Protein AF-A0A8C9UEZ1-F1 (afdb_monomer_lite)

Secondary structure (DSSP, 8-state):
----------SSGGG-HHHHHHHHHHHHHHHHHH-S-GGGGTT-B--GGGTGGG--PPPPTTS-PPBHHHHHHHHHHHHHHHHH------------------------SSHHHHHHHHHHHHHHHHHHHHHHHHHHHHHHHHHHHHHHHHHTTS--

Sequence (156 aa):
MKGSEIPKRCCSYKYSLFNAMNRFIGAVNNMDQTVMVPSLLRDVPLLLEELDAAGAVCPPRDAALPDMYSHYMLLKSIRNDIEWGVVQPPAGEEATRKKDKLGGGPAEEGEGEEDLEQQFHYHLSGLHSVLSKLTRKANVLTNRYKQEIGVSSWGQ

Radius of gyration: 24.95 Å; chains: 1; bounding box: 63×65×62 Å

Foldseek 3Di:
DDDPDDPPPPPCPCVDPVNVLVVLLVVLVVVVVVCPDLVVQPPAAPPCVVVCVPDDDDDDPPDRHPTPSNVNVLSVLLNCCVVPNDPDDPPDDDDDDDDDDDDDDDDDPPCPSVVVSVVSNVVRVVVVVVVVVVVVVVVVVVVVVCCVVVVVPPDD

Organism: Serinus canaria (NCBI:txid9135)

InterPro domains:
  IPR009786 Spot 14 family [PF07084] (11-151)
  IPR009786 Spot 14 family [PTHR14315] (13-153)
  IPR053719 Lipogenesis and Microtubule Stabilization Superfamily [G3DSA:6.10.140.1610] (9-152)

Structure (mmCIF, N/CA/C/O backbone):
data_AF-A0A8C9UEZ1-F1
#
_entry.id   AF-A0A8C9UEZ1-F1
#
loop_
_atom_site.group_PDB
_atom_site.id
_atom_site.type_symbol
_atom_site.label_atom_id
_a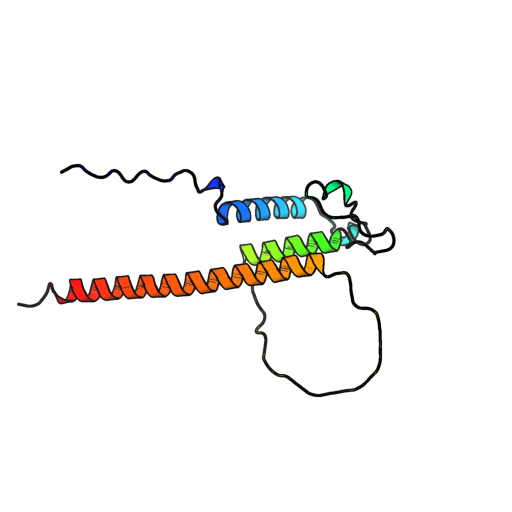tom_site.label_alt_id
_atom_site.label_comp_id
_atom_site.label_asym_id
_atom_site.label_entity_id
_atom_site.label_seq_id
_atom_site.pdbx_PDB_ins_code
_atom_site.Cartn_x
_atom_site.Cartn_y
_atom_site.Cartn_z
_atom_site.occupancy
_atom_site.B_iso_or_equiv
_atom_site.auth_seq_id
_atom_site.auth_comp_id
_atom_site.auth_asym_id
_atom_site.auth_atom_id
_atom_site.pdbx_PDB_model_num
ATOM 1 N N . MET A 1 1 ? -2.689 24.529 40.330 1.00 41.75 1 MET A N 1
ATOM 2 C CA . MET A 1 1 ? -3.048 23.493 39.338 1.00 41.75 1 MET A CA 1
ATOM 3 C C . MET A 1 1 ? -2.148 23.694 38.130 1.00 41.75 1 MET A C 1
ATOM 5 O O . MET A 1 1 ? -2.373 24.623 37.369 1.00 41.75 1 MET A O 1
ATOM 9 N N . LYS A 1 2 ? -1.043 22.945 38.035 1.00 39.56 2 LYS A N 1
ATOM 10 C CA . LYS A 1 2 ? -0.136 23.036 36.883 1.00 39.56 2 LYS A CA 1
ATOM 11 C C . LYS A 1 2 ? -0.708 22.152 35.779 1.00 39.56 2 LYS A C 1
ATOM 13 O O . LYS A 1 2 ? -0.839 20.949 35.982 1.00 39.56 2 LYS A O 1
ATOM 18 N N . GLY A 1 3 ? -1.103 22.771 34.669 1.00 49.47 3 GLY A N 1
ATOM 19 C CA . GLY A 1 3 ? -1.492 22.068 33.455 1.00 49.47 3 GLY A CA 1
ATOM 20 C C . GLY A 1 3 ? -0.284 21.321 32.907 1.00 49.47 3 GLY A C 1
ATOM 21 O O . GLY A 1 3 ? 0.748 21.920 32.621 1.00 49.47 3 GLY A O 1
ATOM 22 N N . SER A 1 4 ? -0.398 20.003 32.822 1.00 49.03 4 SER A N 1
ATOM 23 C CA . SER A 1 4 ? 0.546 19.154 32.114 1.00 49.03 4 SER A CA 1
ATOM 24 C C . SER A 1 4 ? 0.349 19.363 30.614 1.00 49.03 4 SER A C 1
ATOM 26 O O . SER A 1 4 ? -0.531 18.764 30.000 1.00 49.03 4 SER A O 1
ATOM 28 N N . GLU A 1 5 ? 1.164 20.236 30.022 1.00 54.38 5 GLU A N 1
ATOM 29 C CA . GLU A 1 5 ? 1.367 20.261 28.576 1.00 54.38 5 GLU A CA 1
ATOM 30 C C . GLU A 1 5 ? 1.915 18.902 28.141 1.00 54.38 5 GLU A C 1
ATOM 32 O O . GLU A 1 5 ? 3.029 18.507 28.484 1.00 54.38 5 GLU A O 1
ATOM 37 N N . ILE A 1 6 ? 1.092 18.159 27.407 1.00 63.56 6 ILE A N 1
ATOM 38 C CA . ILE A 1 6 ? 1.500 16.936 26.728 1.00 63.56 6 ILE A CA 1
ATOM 39 C C . ILE A 1 6 ? 2.352 17.381 25.533 1.00 63.56 6 ILE A C 1
ATOM 41 O O . ILE A 1 6 ? 1.812 18.013 24.618 1.00 63.56 6 ILE A O 1
ATOM 45 N N . PRO A 1 7 ? 3.663 17.082 25.491 1.00 53.16 7 PRO A N 1
ATOM 46 C CA . PRO A 1 7 ? 4.482 17.458 24.352 1.00 53.16 7 PRO A CA 1
ATOM 47 C C . PRO A 1 7 ? 3.976 16.718 23.111 1.00 53.16 7 PRO A C 1
ATOM 49 O O . PRO A 1 7 ? 3.961 15.484 23.052 1.00 53.16 7 PRO A O 1
ATOM 52 N N . LYS A 1 8 ? 3.542 17.486 22.106 1.00 57.69 8 LYS A N 1
ATOM 53 C CA . LYS A 1 8 ? 3.152 16.970 20.793 1.00 57.69 8 LYS A CA 1
ATOM 54 C C . LYS A 1 8 ? 4.358 16.266 20.169 1.00 57.69 8 LYS A C 1
ATOM 56 O O . LYS A 1 8 ? 5.298 16.916 19.716 1.00 57.69 8 LYS A O 1
ATOM 61 N N . ARG A 1 9 ? 4.340 14.929 20.141 1.00 49.22 9 ARG A N 1
ATOM 62 C CA . ARG A 1 9 ? 5.341 14.113 19.437 1.00 49.22 9 ARG A CA 1
ATOM 63 C C . ARG A 1 9 ? 5.211 14.333 17.925 1.00 49.22 9 ARG A C 1
ATOM 65 O O . ARG A 1 9 ? 4.533 13.579 17.242 1.00 49.22 9 ARG A O 1
ATOM 72 N N . CYS A 1 10 ? 5.866 15.367 17.403 1.00 49.53 10 CYS A N 1
ATOM 73 C CA . CYS A 1 10 ? 5.907 15.667 15.968 1.00 49.53 10 CYS A CA 1
ATOM 74 C C . CYS A 1 10 ? 6.954 14.818 15.205 1.00 49.53 10 CYS A C 1
ATOM 76 O O . CYS A 1 10 ? 7.033 14.858 13.981 1.00 49.53 10 CYS A O 1
ATOM 78 N N . CYS A 1 11 ? 7.768 14.019 15.905 1.00 52.28 11 CYS A N 1
ATOM 79 C CA . CYS A 1 11 ? 8.960 13.403 15.310 1.00 52.28 11 CYS A CA 1
ATOM 80 C C . CYS A 1 11 ? 8.760 12.012 14.678 1.00 52.28 11 CYS A C 1
ATOM 82 O O . CYS A 1 11 ? 9.715 11.474 14.126 1.00 52.28 11 CYS A O 1
ATOM 84 N N . SER A 1 12 ? 7.567 11.410 14.708 1.00 54.28 12 SER A N 1
ATOM 85 C CA . SER A 1 12 ? 7.373 10.035 14.206 1.00 54.28 12 SER A CA 1
ATOM 86 C C . SER A 1 12 ? 6.829 9.927 12.778 1.00 54.28 12 SER A C 1
ATOM 88 O O . SER A 1 12 ? 6.909 8.849 12.197 1.00 54.28 12 SER A O 1
ATOM 90 N N . TYR A 1 13 ? 6.318 11.003 12.164 1.00 55.03 13 TYR A N 1
ATOM 91 C CA . TYR A 1 13 ? 5.658 10.899 10.849 1.00 55.03 13 TYR A CA 1
ATOM 92 C C . TYR A 1 13 ? 6.608 10.424 9.733 1.00 55.03 13 TYR A C 1
ATOM 94 O O . TYR A 1 13 ? 6.215 9.640 8.874 1.00 55.03 13 TYR A O 1
ATOM 102 N N . LYS A 1 14 ? 7.887 10.829 9.786 1.00 58.19 14 LYS A N 1
ATOM 103 C CA . LYS A 1 14 ? 8.912 10.467 8.785 1.00 58.19 14 LYS A CA 1
ATOM 104 C C . LYS A 1 14 ? 9.307 8.985 8.802 1.00 58.19 14 LYS A C 1
ATOM 106 O O . LYS A 1 14 ? 9.778 8.492 7.779 1.00 58.19 14 LYS A O 1
ATOM 111 N N . TYR A 1 15 ? 9.081 8.303 9.925 1.00 67.56 15 TYR A N 1
ATOM 112 C CA . TYR A 1 15 ? 9.362 6.877 10.131 1.00 67.56 15 TYR A CA 1
ATOM 113 C C . TYR A 1 15 ? 8.083 6.042 10.254 1.00 67.56 15 TYR A C 1
ATOM 115 O O . TYR A 1 15 ? 8.138 4.863 10.587 1.00 67.56 15 TYR A O 1
ATOM 123 N N . SER A 1 16 ? 6.919 6.654 10.023 1.00 85.25 16 SER A N 1
ATOM 124 C CA . SER A 1 16 ? 5.659 5.925 10.021 1.00 85.25 16 SER A CA 1
ATOM 125 C C . SER A 1 16 ? 5.657 4.917 8.876 1.00 85.25 16 SER A C 1
ATOM 127 O O . SER A 1 16 ? 6.042 5.260 7.755 1.00 85.25 16 SER A O 1
ATOM 129 N N . LEU A 1 17 ? 5.154 3.711 9.145 1.00 87.50 17 LEU A N 1
ATOM 130 C CA . LEU A 1 17 ? 4.920 2.681 8.133 1.00 87.50 17 LEU A CA 1
ATOM 131 C C . LEU A 1 17 ? 4.141 3.244 6.935 1.00 87.50 17 LEU A C 1
ATOM 133 O O . LEU A 1 17 ? 4.508 3.002 5.793 1.00 87.50 17 LEU A O 1
ATOM 137 N N . PHE A 1 18 ? 3.145 4.095 7.199 1.00 86.81 18 PHE A N 1
ATOM 138 C CA . PHE A 1 18 ? 2.366 4.775 6.163 1.00 86.81 18 PHE A CA 1
ATOM 139 C C . PHE A 1 18 ? 3.236 5.637 5.234 1.00 86.81 18 PHE A C 1
ATOM 141 O O . PHE A 1 18 ? 3.066 5.634 4.020 1.00 86.81 18 PHE A O 1
ATOM 148 N N . ASN A 1 19 ? 4.209 6.362 5.789 1.00 90.00 19 ASN A N 1
ATOM 149 C CA . ASN A 1 19 ? 5.115 7.190 4.998 1.00 90.00 19 ASN A CA 1
ATOM 150 C C . ASN A 1 19 ? 6.123 6.341 4.201 1.00 90.00 19 ASN A C 1
ATOM 152 O O . ASN A 1 19 ? 6.451 6.695 3.072 1.00 90.00 19 ASN A O 1
ATOM 156 N N . ALA A 1 20 ? 6.596 5.224 4.763 1.00 91.06 20 ALA A N 1
ATOM 157 C CA . ALA A 1 20 ? 7.441 4.270 4.044 1.00 91.06 20 ALA A CA 1
ATOM 158 C C . ALA A 1 20 ? 6.689 3.627 2.863 1.00 91.06 20 ALA A C 1
ATOM 160 O O . ALA A 1 20 ? 7.200 3.635 1.746 1.00 91.06 20 ALA A O 1
ATOM 161 N N . MET A 1 21 ? 5.446 3.184 3.085 1.00 91.94 21 MET A N 1
ATOM 162 C CA . MET A 1 21 ? 4.561 2.649 2.044 1.00 91.94 21 MET A CA 1
ATOM 163 C C . MET A 1 21 ? 4.306 3.670 0.930 1.00 91.94 21 MET A C 1
ATOM 165 O O . MET A 1 21 ? 4.483 3.352 -0.238 1.00 91.94 21 MET A O 1
ATOM 169 N N . ASN A 1 22 ? 3.989 4.926 1.263 1.00 92.06 22 ASN A N 1
ATOM 170 C CA . ASN A 1 22 ? 3.763 5.961 0.245 1.00 92.06 22 ASN A CA 1
ATOM 171 C C . ASN A 1 22 ? 5.008 6.258 -0.604 1.00 92.06 22 ASN A C 1
ATOM 173 O O . ASN A 1 22 ? 4.891 6.525 -1.798 1.00 92.06 22 ASN A O 1
ATOM 177 N N . ARG A 1 23 ? 6.207 6.210 -0.009 1.00 93.69 23 ARG A N 1
ATOM 178 C CA . ARG A 1 23 ? 7.462 6.348 -0.766 1.00 93.69 23 ARG A CA 1
ATOM 179 C C . ARG A 1 23 ? 7.673 5.179 -1.720 1.00 93.69 23 ARG A C 1
ATOM 181 O O . ARG A 1 23 ? 8.051 5.415 -2.862 1.00 93.69 23 ARG A O 1
ATOM 188 N N . PHE A 1 24 ? 7.403 3.958 -1.261 1.00 95.00 24 PHE A N 1
ATOM 189 C CA . PHE A 1 24 ? 7.452 2.764 -2.098 1.00 95.00 24 PHE A CA 1
ATOM 190 C C . PHE A 1 24 ? 6.483 2.874 -3.283 1.00 95.00 24 PHE A C 1
ATOM 192 O O . PHE A 1 24 ? 6.920 2.765 -4.424 1.00 95.00 24 PHE A O 1
ATOM 199 N N . ILE A 1 25 ? 5.209 3.207 -3.037 1.00 94.50 25 ILE A N 1
ATOM 200 C CA . ILE A 1 25 ? 4.209 3.420 -4.098 1.00 94.50 25 ILE A CA 1
ATOM 201 C C . ILE A 1 25 ? 4.699 4.471 -5.100 1.00 94.50 25 ILE A C 1
ATOM 203 O O . ILE A 1 25 ? 4.624 4.258 -6.306 1.00 94.50 25 ILE A O 1
ATOM 207 N N . GLY A 1 26 ? 5.244 5.593 -4.617 1.00 96.00 26 GLY A N 1
ATOM 208 C CA . GLY A 1 26 ? 5.796 6.642 -5.475 1.00 96.00 26 GLY A CA 1
ATOM 209 C C . GLY A 1 26 ? 6.936 6.151 -6.372 1.00 96.00 26 GLY A C 1
ATOM 210 O O . GLY A 1 26 ? 6.956 6.472 -7.559 1.00 96.00 26 GLY A O 1
ATOM 211 N N . ALA A 1 27 ? 7.850 5.344 -5.830 1.00 97.00 27 ALA A N 1
ATOM 212 C CA . ALA A 1 27 ? 8.957 4.761 -6.586 1.00 97.00 27 ALA A CA 1
ATOM 213 C C . ALA A 1 27 ? 8.470 3.748 -7.636 1.00 97.00 27 ALA A C 1
ATOM 215 O O . ALA A 1 27 ? 8.850 3.848 -8.800 1.00 97.00 27 ALA A O 1
ATOM 216 N N . VAL A 1 28 ? 7.569 2.832 -7.264 1.00 95.88 28 VAL A N 1
ATOM 217 C CA . VAL A 1 28 ? 6.991 1.842 -8.193 1.00 95.88 28 VAL A CA 1
ATOM 218 C C . VAL A 1 28 ? 6.151 2.525 -9.275 1.00 95.88 28 VAL A C 1
ATOM 220 O O . VAL A 1 28 ? 6.202 2.129 -10.434 1.00 95.88 28 VAL A O 1
ATOM 223 N N . ASN A 1 29 ? 5.424 3.595 -8.947 1.00 95.19 29 ASN A N 1
ATOM 224 C CA . ASN A 1 29 ? 4.693 4.381 -9.942 1.00 95.19 29 ASN A CA 1
ATOM 225 C C . ASN A 1 29 ? 5.635 5.101 -10.911 1.00 95.19 29 ASN A C 1
ATOM 227 O O . ASN A 1 29 ? 5.368 5.117 -12.109 1.00 95.19 29 ASN A O 1
ATOM 231 N N . ASN A 1 30 ? 6.751 5.658 -10.434 1.00 96.56 30 ASN A N 1
ATOM 232 C CA . ASN A 1 30 ? 7.766 6.234 -11.316 1.00 96.56 30 ASN A CA 1
ATOM 233 C C . ASN A 1 30 ? 8.399 5.176 -12.238 1.00 96.56 30 ASN A C 1
ATOM 235 O O . ASN A 1 30 ? 8.560 5.431 -13.432 1.00 96.56 30 ASN A O 1
ATOM 239 N N . MET A 1 31 ? 8.681 3.982 -11.710 1.00 95.44 31 MET A N 1
ATOM 240 C CA . MET A 1 31 ? 9.126 2.831 -12.496 1.00 95.44 31 MET A CA 1
ATOM 241 C C . MET A 1 31 ? 8.101 2.477 -13.585 1.00 95.44 31 MET A C 1
ATOM 243 O O . MET A 1 31 ? 8.464 2.390 -14.751 1.00 95.44 31 MET A O 1
ATOM 247 N N . ASP A 1 32 ? 6.818 2.343 -13.239 1.00 93.44 32 ASP A N 1
ATOM 248 C CA . ASP A 1 32 ? 5.734 1.963 -14.162 1.00 93.44 32 ASP A CA 1
ATOM 249 C C . ASP A 1 32 ? 5.493 3.008 -15.268 1.00 93.44 32 ASP A C 1
ATOM 251 O O . ASP A 1 32 ? 5.180 2.655 -16.399 1.00 93.44 32 ASP A O 1
ATOM 255 N N . GLN A 1 33 ? 5.691 4.298 -14.972 1.00 94.69 33 GLN A N 1
ATOM 256 C CA . GLN A 1 33 ? 5.639 5.367 -15.980 1.00 94.69 33 GLN A CA 1
ATOM 257 C C . GLN A 1 33 ? 6.842 5.352 -16.928 1.00 94.69 33 GLN A C 1
ATOM 259 O O . GLN A 1 33 ? 6.741 5.812 -18.063 1.00 94.69 33 GLN A O 1
ATOM 264 N N . THR A 1 34 ? 7.984 4.850 -16.465 1.00 95.81 34 THR A N 1
ATOM 265 C CA . THR A 1 34 ? 9.232 4.834 -17.238 1.00 95.81 34 THR A CA 1
ATOM 266 C C . THR A 1 34 ? 9.336 3.573 -18.097 1.00 95.81 34 THR A C 1
ATOM 268 O O . THR A 1 34 ? 9.753 3.628 -19.255 1.00 95.81 34 THR A O 1
ATOM 271 N N . VAL A 1 35 ? 8.915 2.426 -17.561 1.00 94.38 35 VAL A N 1
ATOM 272 C CA . VAL A 1 35 ? 8.910 1.132 -18.252 1.00 94.38 35 VAL A CA 1
ATOM 273 C C . VAL A 1 35 ? 7.672 1.035 -19.146 1.00 94.38 35 VAL A C 1
ATOM 275 O O . VAL A 1 35 ? 6.653 0.448 -18.793 1.00 94.38 35 VAL A O 1
ATOM 278 N N . MET A 1 36 ? 7.768 1.613 -20.343 1.00 92.75 36 MET 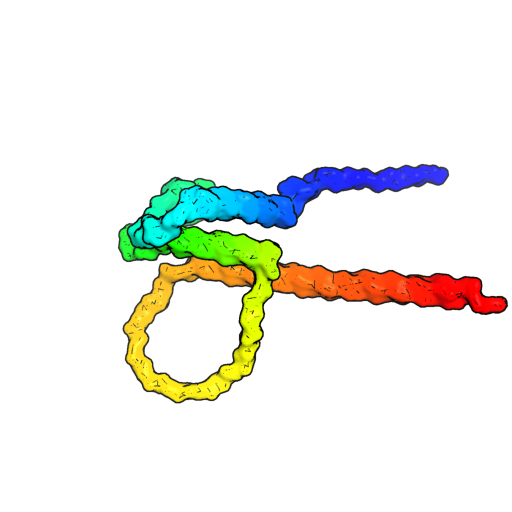A N 1
ATOM 279 C CA . MET A 1 36 ? 6.660 1.647 -21.310 1.00 92.75 36 MET A CA 1
ATOM 280 C C . MET A 1 36 ? 6.386 0.292 -21.978 1.00 92.75 36 MET A C 1
ATOM 282 O O . MET A 1 36 ? 5.269 0.033 -22.422 1.00 92.75 36 MET A O 1
ATOM 286 N N . VAL A 1 37 ? 7.398 -0.576 -22.070 1.00 94.19 37 VAL A N 1
ATOM 287 C CA . VAL A 1 37 ? 7.292 -1.903 -22.696 1.00 94.19 37 VAL A CA 1
ATOM 288 C C . VAL A 1 37 ? 7.943 -2.947 -21.778 1.00 94.19 37 VAL A C 1
ATOM 290 O O . VAL A 1 37 ? 9.107 -3.295 -21.975 1.00 94.19 37 VAL A O 1
ATOM 293 N N . PRO A 1 38 ? 7.216 -3.464 -20.766 1.00 90.62 38 PRO A N 1
ATOM 294 C CA . PRO A 1 38 ? 7.774 -4.377 -19.763 1.00 90.62 38 PRO A CA 1
ATOM 295 C C . PRO A 1 38 ? 8.352 -5.671 -20.338 1.00 90.62 38 PRO A C 1
ATOM 297 O O . PRO A 1 38 ? 9.279 -6.233 -19.772 1.00 90.62 38 PRO A O 1
ATOM 300 N N . SER A 1 39 ? 7.855 -6.141 -21.486 1.00 91.31 39 SER A N 1
ATOM 301 C CA . SER A 1 39 ? 8.363 -7.362 -22.123 1.00 91.31 39 SER A CA 1
ATOM 302 C C . SER A 1 39 ? 9.828 -7.267 -22.552 1.00 91.31 39 SER A C 1
ATOM 304 O O . SER A 1 39 ? 10.453 -8.304 -22.730 1.00 91.31 39 SER A O 1
ATOM 306 N N . LEU A 1 40 ? 10.378 -6.056 -22.709 1.00 91.94 40 LEU A N 1
ATOM 307 C CA . LEU A 1 40 ? 11.802 -5.854 -22.999 1.00 91.94 40 LEU A CA 1
ATOM 308 C C . LEU A 1 40 ? 12.709 -6.189 -21.808 1.00 91.94 40 LEU A C 1
ATOM 310 O O . LEU A 1 40 ? 13.916 -6.283 -21.985 1.00 91.94 40 LEU A O 1
ATOM 314 N N . LEU A 1 41 ? 12.137 -6.349 -20.613 1.00 91.12 41 LEU A N 1
ATOM 315 C CA . LEU A 1 41 ? 12.855 -6.745 -19.404 1.00 91.12 41 LEU A CA 1
ATOM 316 C C . LEU A 1 41 ? 12.974 -8.268 -19.256 1.00 91.12 41 LEU A C 1
ATOM 318 O O . LEU A 1 41 ? 13.653 -8.734 -18.343 1.00 91.12 41 LEU A O 1
ATOM 322 N N . ARG A 1 42 ? 12.304 -9.044 -20.118 1.00 89.94 42 ARG A N 1
ATOM 323 C CA . ARG A 1 42 ? 12.425 -10.503 -20.101 1.00 89.94 42 ARG A CA 1
ATOM 324 C C . ARG A 1 42 ? 13.798 -10.926 -20.580 1.00 89.94 42 ARG A C 1
ATOM 326 O O . ARG A 1 42 ? 14.339 -10.312 -21.498 1.00 89.94 42 ARG A O 1
ATOM 333 N N . ASP A 1 43 ? 14.336 -11.962 -19.949 1.00 84.38 43 ASP A N 1
ATOM 334 C CA . ASP A 1 43 ? 15.658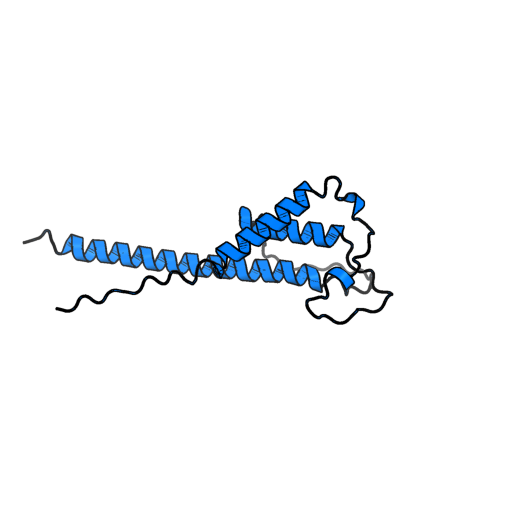 -12.518 -20.258 1.00 84.38 43 ASP A CA 1
ATOM 335 C C . ASP A 1 43 ? 16.818 -11.507 -20.086 1.00 84.38 43 ASP A C 1
ATOM 337 O O . ASP A 1 43 ? 17.943 -11.759 -20.526 1.00 84.38 43 ASP A O 1
ATOM 341 N N . VAL A 1 44 ? 16.569 -10.359 -19.435 1.00 84.25 44 VAL A N 1
ATOM 342 C CA . VAL A 1 44 ? 17.602 -9.390 -19.054 1.00 84.25 44 VAL A CA 1
ATOM 343 C C . VAL A 1 44 ? 18.097 -9.763 -17.658 1.00 84.25 44 VAL A C 1
ATOM 345 O O . VAL A 1 44 ? 17.331 -9.623 -16.698 1.00 84.25 44 VAL A O 1
ATOM 348 N N . PRO A 1 45 ? 19.353 -10.223 -17.515 1.00 78.19 45 PRO A N 1
ATOM 349 C CA . PRO A 1 45 ? 19.888 -10.571 -16.213 1.00 78.19 45 PRO A CA 1
ATOM 350 C C . PRO A 1 45 ? 20.002 -9.318 -15.350 1.00 78.19 45 PRO A C 1
ATOM 352 O O . PRO A 1 45 ? 20.492 -8.275 -15.794 1.00 78.19 45 PRO A O 1
ATOM 355 N N . LEU A 1 46 ? 19.581 -9.437 -14.096 1.00 67.69 46 LEU A N 1
ATOM 356 C CA . LEU A 1 46 ? 19.860 -8.429 -13.089 1.00 67.69 46 LEU A CA 1
ATOM 357 C C . LEU A 1 46 ? 21.360 -8.385 -12.819 1.00 67.69 46 LEU A C 1
ATOM 359 O O . LEU A 1 46 ? 21.937 -9.318 -12.264 1.00 67.69 46 LEU A O 1
ATOM 363 N N . LEU A 1 47 ? 22.006 -7.286 -13.210 1.00 63.84 47 LEU A N 1
ATOM 364 C CA . LEU A 1 47 ? 23.340 -6.982 -12.714 1.00 63.84 47 LEU A CA 1
ATOM 365 C C . LEU A 1 47 ? 23.198 -6.594 -11.243 1.00 63.84 47 LEU A C 1
ATOM 367 O O . LEU A 1 47 ? 22.959 -5.440 -10.895 1.00 63.84 47 LEU A O 1
ATOM 371 N N . LEU A 1 48 ? 23.323 -7.610 -10.390 1.00 55.34 48 LEU A N 1
ATOM 372 C CA . LEU A 1 48 ? 23.200 -7.537 -8.935 1.00 55.34 48 LEU A CA 1
ATOM 373 C C . LEU A 1 48 ? 24.104 -6.453 -8.312 1.00 55.34 48 LEU A C 1
ATOM 375 O O . LEU A 1 48 ? 23.798 -5.945 -7.238 1.00 55.34 48 LEU A O 1
ATOM 379 N N . GLU A 1 49 ? 25.163 -6.038 -9.019 1.00 52.38 49 GLU A N 1
ATOM 380 C CA . GLU A 1 49 ? 26.079 -4.961 -8.623 1.00 52.38 49 GLU A CA 1
ATOM 381 C C . GLU A 1 49 ? 25.387 -3.600 -8.382 1.00 52.38 49 GLU A C 1
ATOM 383 O O . GLU A 1 49 ? 25.899 -2.807 -7.596 1.00 52.38 49 GLU A O 1
ATOM 388 N N . GLU A 1 50 ? 24.218 -3.320 -8.980 1.00 53.47 50 GLU A N 1
ATOM 389 C CA . GLU A 1 50 ? 23.447 -2.092 -8.687 1.00 53.47 50 GLU A CA 1
ATOM 390 C C . GLU A 1 50 ? 22.512 -2.214 -7.466 1.00 53.47 50 GLU A C 1
ATOM 392 O O . GLU A 1 50 ? 22.105 -1.195 -6.903 1.00 53.47 50 GLU A O 1
ATOM 397 N N . LEU A 1 51 ? 22.191 -3.434 -7.017 1.00 54.41 51 LEU A N 1
ATOM 398 C CA . LEU A 1 51 ? 21.295 -3.700 -5.878 1.00 54.41 51 LEU A CA 1
ATOM 399 C C . LEU A 1 51 ? 22.056 -4.057 -4.584 1.00 54.41 51 LEU A C 1
ATOM 401 O O . LEU A 1 51 ? 21.540 -3.837 -3.487 1.00 54.41 51 LEU A O 1
ATOM 405 N N . ASP A 1 52 ? 23.299 -4.540 -4.690 1.00 46.66 52 ASP A N 1
ATOM 406 C CA . ASP A 1 52 ? 24.116 -5.070 -3.581 1.00 46.66 52 ASP A CA 1
ATOM 407 C C . ASP A 1 52 ? 24.788 -4.007 -2.679 1.00 46.66 52 ASP A C 1
ATOM 409 O O . ASP A 1 52 ? 25.600 -4.311 -1.805 1.00 46.66 52 ASP A O 1
ATOM 413 N N . ALA A 1 53 ? 24.367 -2.740 -2.738 1.00 48.88 53 ALA A N 1
ATOM 414 C CA . ALA A 1 53 ? 24.683 -1.797 -1.654 1.00 48.88 53 ALA A CA 1
ATOM 415 C C . ALA A 1 53 ? 24.058 -2.212 -0.293 1.00 48.88 53 ALA A C 1
ATOM 417 O O . ALA A 1 53 ? 24.296 -1.555 0.725 1.00 48.88 53 ALA A O 1
ATOM 418 N N . ALA A 1 54 ? 23.274 -3.299 -0.267 1.00 47.75 54 ALA A N 1
ATOM 419 C CA . ALA A 1 54 ? 22.643 -3.899 0.903 1.00 47.75 54 ALA A CA 1
ATOM 420 C C . ALA A 1 54 ? 23.009 -5.391 1.122 1.00 47.75 54 ALA A C 1
ATOM 422 O O . ALA A 1 54 ? 22.196 -6.142 1.641 1.00 47.75 54 ALA A O 1
ATOM 423 N N . GLY A 1 55 ? 24.233 -5.817 0.797 1.00 46.19 55 GLY A N 1
ATOM 424 C CA . GLY A 1 55 ? 24.920 -6.931 1.466 1.00 46.19 55 GLY A CA 1
ATOM 425 C C . GLY A 1 55 ? 24.286 -8.326 1.389 1.00 46.19 55 GLY A C 1
ATOM 426 O O . GLY A 1 55 ? 23.931 -8.889 2.430 1.00 46.19 55 GLY A O 1
ATOM 427 N N . ALA A 1 56 ? 24.275 -8.944 0.208 1.00 44.28 56 ALA A N 1
ATOM 428 C CA . ALA A 1 56 ? 24.049 -10.381 0.071 1.00 44.28 56 ALA A CA 1
ATOM 429 C C . ALA A 1 56 ? 25.024 -11.034 -0.924 1.00 44.28 56 ALA A C 1
ATOM 431 O O . ALA A 1 56 ? 25.279 -10.553 -2.020 1.00 44.28 56 ALA A O 1
ATOM 432 N N . VAL A 1 57 ? 25.577 -12.167 -0.490 1.00 45.47 57 VAL A N 1
ATOM 433 C CA . VAL A 1 57 ? 26.586 -12.995 -1.161 1.00 45.47 57 VAL A CA 1
ATOM 434 C C . VAL A 1 57 ? 26.209 -13.298 -2.616 1.00 45.47 57 VAL A C 1
ATOM 436 O O . VAL A 1 57 ? 25.132 -13.827 -2.875 1.00 45.47 57 VAL A O 1
ATOM 439 N N . CYS A 1 58 ? 27.132 -13.029 -3.547 1.00 43.50 58 CYS A N 1
ATOM 440 C CA . CYS A 1 58 ? 27.002 -13.389 -4.958 1.00 43.50 58 CYS A CA 1
ATOM 441 C C . CYS A 1 58 ? 26.646 -14.880 -5.126 1.00 43.50 58 CYS A C 1
ATOM 443 O O . CYS A 1 58 ? 27.443 -15.728 -4.703 1.00 43.50 58 CYS A O 1
ATOM 445 N N . PRO A 1 59 ? 25.525 -15.235 -5.779 1.00 47.00 59 PRO A N 1
ATOM 446 C CA . PRO A 1 59 ? 25.296 -16.610 -6.189 1.00 47.00 59 PRO A CA 1
ATOM 447 C C . PRO A 1 59 ? 26.224 -16.974 -7.367 1.00 47.00 59 PRO A C 1
ATOM 449 O O . PRO A 1 59 ? 26.696 -16.093 -8.098 1.00 47.00 59 PRO A O 1
ATOM 452 N N . PRO A 1 60 ? 26.549 -18.267 -7.547 1.00 43.28 60 PRO A N 1
ATOM 453 C CA . PRO A 1 60 ? 27.406 -18.730 -8.630 1.00 43.28 60 PRO A CA 1
ATOM 454 C C . PRO A 1 60 ? 26.807 -18.394 -10.003 1.00 43.28 60 PRO A C 1
ATOM 456 O O . PRO A 1 60 ? 25.600 -18.450 -10.215 1.00 43.28 60 PRO A O 1
ATOM 459 N N . ARG A 1 61 ? 27.699 -18.078 -10.948 1.00 49.72 61 ARG A N 1
ATOM 460 C CA . ARG A 1 61 ? 27.464 -17.527 -12.300 1.00 49.72 61 ARG A CA 1
ATOM 461 C C . ARG A 1 61 ? 26.582 -18.380 -13.237 1.00 49.72 61 ARG A C 1
ATOM 463 O O . ARG A 1 61 ? 26.359 -17.969 -14.371 1.00 49.72 61 ARG A O 1
ATOM 470 N N . ASP A 1 62 ? 26.112 -19.531 -12.759 1.00 47.41 62 ASP A N 1
ATOM 471 C CA . ASP A 1 62 ? 25.334 -20.530 -13.498 1.00 47.41 62 ASP A CA 1
ATOM 472 C C . ASP A 1 62 ? 23.873 -20.645 -13.014 1.00 47.41 62 ASP A C 1
ATOM 474 O O . ASP A 1 62 ? 23.095 -21.393 -13.605 1.00 47.41 62 ASP A O 1
ATOM 478 N N . ALA A 1 63 ? 23.474 -19.894 -11.980 1.00 50.22 63 ALA A N 1
ATOM 479 C CA . ALA A 1 63 ? 22.069 -19.725 -11.619 1.00 50.22 63 ALA A CA 1
ATOM 480 C C . ALA A 1 63 ? 21.444 -18.667 -12.538 1.00 50.22 63 ALA A C 1
ATOM 482 O O . ALA A 1 63 ? 21.961 -17.551 -12.655 1.00 50.22 63 ALA A O 1
ATOM 483 N N . ALA A 1 64 ? 20.349 -19.013 -13.217 1.00 56.38 64 ALA A N 1
ATOM 484 C CA . ALA A 1 64 ? 19.557 -18.045 -13.961 1.00 56.38 64 ALA A CA 1
ATOM 485 C C . ALA A 1 64 ? 18.964 -17.049 -12.956 1.00 56.38 64 ALA A C 1
ATOM 487 O O . ALA A 1 64 ? 17.937 -17.322 -12.341 1.00 56.38 64 ALA A O 1
ATOM 488 N N . LEU A 1 65 ? 19.660 -15.929 -12.744 1.00 59.47 65 LEU A N 1
ATOM 489 C CA . LEU A 1 65 ? 19.162 -14.838 -11.916 1.00 59.47 65 LEU A CA 1
ATOM 490 C C . LEU A 1 65 ? 17.762 -14.453 -12.412 1.00 59.47 65 LEU A C 1
ATOM 492 O O . LEU A 1 65 ? 17.579 -14.367 -13.634 1.00 59.47 65 LEU A O 1
ATOM 496 N N . PRO A 1 66 ? 16.804 -14.211 -11.500 1.00 68.94 66 PRO A N 1
ATOM 497 C CA . PRO A 1 66 ? 15.488 -13.710 -11.860 1.00 68.94 66 PRO A CA 1
ATOM 498 C C . PRO A 1 66 ? 15.634 -12.540 -12.828 1.00 68.94 66 PRO A C 1
ATOM 500 O O . PRO A 1 66 ? 16.477 -11.656 -12.642 1.00 68.94 66 PRO A O 1
ATOM 503 N N . ASP A 1 67 ? 14.882 -12.582 -13.924 1.00 83.94 67 ASP A N 1
ATOM 504 C CA . ASP A 1 67 ? 14.983 -11.531 -14.922 1.00 83.94 67 ASP A CA 1
ATOM 505 C C . ASP A 1 67 ? 14.408 -10.218 -14.370 1.00 83.94 67 ASP A C 1
ATOM 507 O O . ASP A 1 67 ? 13.611 -10.180 -13.426 1.00 83.94 67 ASP A O 1
ATOM 511 N N . MET A 1 68 ? 14.807 -9.104 -14.977 1.00 87.44 68 MET A N 1
ATOM 512 C CA . MET A 1 68 ? 14.300 -7.778 -14.611 1.00 87.44 68 MET A CA 1
ATOM 513 C C . MET A 1 68 ? 12.760 -7.713 -14.625 1.00 87.44 68 MET A C 1
ATOM 515 O O . MET A 1 68 ? 12.154 -6.954 -13.865 1.00 87.44 68 MET A O 1
ATOM 519 N N . TYR A 1 69 ? 12.112 -8.495 -15.494 1.00 90.50 69 TYR A N 1
ATOM 520 C CA . TYR A 1 69 ? 10.657 -8.563 -15.593 1.00 90.50 69 TYR A CA 1
ATOM 521 C C . TYR A 1 69 ? 10.008 -9.191 -14.349 1.00 90.50 69 TYR A C 1
ATOM 523 O O . TYR A 1 69 ? 8.971 -8.699 -13.898 1.00 90.50 69 TYR A O 1
ATOM 531 N N . SER A 1 70 ? 10.615 -10.228 -13.774 1.00 88.75 70 SER A N 1
ATOM 532 C CA . SER A 1 70 ? 10.131 -10.913 -12.570 1.00 88.75 70 SER A CA 1
ATOM 533 C C . SER A 1 70 ? 10.123 -9.968 -11.366 1.00 88.75 70 SER A C 1
ATOM 535 O O . SER A 1 70 ? 9.075 -9.770 -10.747 1.00 88.75 70 SER A O 1
ATOM 537 N N . HIS A 1 71 ? 11.219 -9.239 -11.139 1.00 88.56 71 HIS A N 1
ATOM 538 C CA . HIS A 1 71 ? 11.281 -8.196 -10.107 1.00 88.56 71 HIS A CA 1
ATOM 539 C C . HIS A 1 71 ? 10.297 -7.045 -10.355 1.00 88.56 71 HIS A C 1
ATOM 541 O O . HIS A 1 71 ? 9.647 -6.553 -9.429 1.00 88.56 71 HIS A O 1
ATOM 547 N N . TYR A 1 72 ? 10.160 -6.597 -11.608 1.00 92.31 72 TYR A N 1
ATOM 548 C CA . TYR A 1 72 ? 9.182 -5.571 -11.978 1.00 92.31 72 TYR A CA 1
ATOM 549 C C . TYR A 1 72 ? 7.752 -6.005 -11.612 1.00 92.31 72 TYR A C 1
ATOM 551 O O . TYR A 1 72 ? 6.976 -5.205 -11.081 1.00 92.31 72 TYR A O 1
ATOM 559 N N . MET A 1 73 ? 7.408 -7.273 -11.854 1.00 91.88 73 MET A N 1
ATOM 560 C CA . MET A 1 73 ? 6.105 -7.836 -11.500 1.00 91.88 73 MET A CA 1
ATOM 561 C C . MET A 1 73 ? 5.913 -7.957 -9.986 1.00 91.88 73 MET A C 1
ATOM 563 O O . MET A 1 73 ? 4.858 -7.547 -9.502 1.00 91.88 73 MET A O 1
ATOM 567 N N . LEU A 1 74 ? 6.924 -8.417 -9.243 1.00 92.06 74 LEU A N 1
ATOM 568 C CA . LEU A 1 74 ? 6.907 -8.481 -7.776 1.00 92.06 74 LEU A CA 1
ATOM 569 C C . LEU A 1 74 ? 6.588 -7.113 -7.154 1.00 92.06 74 LEU A C 1
ATOM 571 O O . LEU A 1 74 ? 5.646 -6.966 -6.375 1.00 92.06 74 LEU A O 1
ATOM 575 N N . LEU A 1 75 ? 7.329 -6.075 -7.551 1.00 94.06 75 LEU A N 1
ATOM 576 C CA . LEU A 1 75 ? 7.132 -4.712 -7.048 1.00 94.06 75 LEU A CA 1
ATOM 577 C C . LEU A 1 75 ? 5.727 -4.180 -7.365 1.00 94.06 75 LEU A C 1
ATOM 579 O O . LEU A 1 75 ? 5.117 -3.485 -6.546 1.00 94.06 75 LEU A O 1
ATOM 583 N N . LYS A 1 76 ? 5.193 -4.511 -8.547 1.00 93.69 76 LYS A N 1
ATOM 584 C CA . LYS A 1 76 ? 3.828 -4.138 -8.941 1.00 93.69 76 LYS A CA 1
ATOM 585 C C . LYS A 1 76 ? 2.759 -4.873 -8.150 1.00 93.69 76 LYS A C 1
ATOM 587 O O . LYS A 1 76 ? 1.744 -4.246 -7.843 1.00 93.69 76 LYS A O 1
ATOM 592 N N . SER A 1 77 ? 2.985 -6.145 -7.841 1.00 92.00 77 SER A N 1
ATOM 593 C CA . SER A 1 77 ? 2.094 -6.952 -7.012 1.00 92.00 77 SER A CA 1
ATOM 594 C C . SER A 1 77 ? 1.985 -6.343 -5.613 1.00 92.00 77 SER A C 1
ATOM 596 O O . SER A 1 77 ? 0.927 -5.834 -5.253 1.00 92.00 77 SER A O 1
ATOM 598 N N . ILE A 1 78 ? 3.124 -6.152 -4.935 1.00 92.25 78 ILE A N 1
ATOM 599 C CA . ILE A 1 78 ? 3.188 -5.532 -3.601 1.00 92.25 78 ILE A CA 1
ATOM 600 C C . ILE A 1 78 ? 2.542 -4.136 -3.587 1.00 92.25 78 ILE A C 1
ATOM 602 O O . ILE A 1 78 ? 1.826 -3.783 -2.647 1.00 92.25 78 ILE A O 1
ATOM 606 N N . ARG A 1 79 ? 2.755 -3.309 -4.625 1.00 93.50 79 ARG A N 1
ATOM 607 C CA . ARG A 1 79 ? 2.076 -2.001 -4.746 1.00 93.50 79 ARG A CA 1
ATOM 608 C C . ARG A 1 79 ? 0.557 -2.165 -4.760 1.00 93.50 79 ARG A C 1
ATOM 610 O O . ARG A 1 79 ? -0.135 -1.410 -4.079 1.00 93.50 79 ARG A O 1
ATOM 617 N N . ASN A 1 80 ? 0.051 -3.113 -5.543 1.00 90.88 80 ASN A N 1
ATOM 618 C CA . ASN A 1 80 ? -1.377 -3.370 -5.669 1.00 90.88 80 ASN A CA 1
ATOM 619 C C . ASN A 1 80 ? -1.997 -3.774 -4.322 1.00 90.88 80 ASN A C 1
ATOM 621 O O . ASN A 1 80 ? -3.051 -3.250 -3.966 1.00 90.88 80 ASN A O 1
ATOM 625 N N . ASP A 1 81 ? -1.312 -4.603 -3.532 1.00 89.25 81 ASP A N 1
ATOM 626 C CA . ASP A 1 81 ? -1.783 -5.000 -2.199 1.00 89.25 81 ASP A CA 1
ATOM 627 C C . ASP A 1 81 ? -1.819 -3.848 -1.198 1.00 89.25 81 ASP A C 1
ATOM 629 O O . ASP A 1 81 ? -2.642 -3.841 -0.283 1.00 89.25 81 ASP A O 1
ATOM 633 N N . ILE A 1 82 ? -0.946 -2.852 -1.359 1.00 89.19 82 ILE A N 1
ATOM 634 C CA . ILE A 1 82 ? -0.966 -1.650 -0.522 1.00 89.19 82 ILE A CA 1
ATOM 635 C C . ILE A 1 82 ? -2.106 -0.713 -0.935 1.00 89.19 82 ILE A C 1
ATOM 637 O O . ILE A 1 82 ? -2.802 -0.189 -0.064 1.00 89.19 82 ILE A O 1
ATOM 641 N N . GLU A 1 83 ? -2.289 -0.467 -2.236 1.00 84.31 83 GLU A N 1
ATOM 642 C CA . GLU A 1 83 ? -3.310 0.466 -2.738 1.00 84.31 83 GLU A CA 1
ATOM 643 C C . GLU A 1 83 ? -4.732 -0.079 -2.572 1.00 84.31 83 GLU A C 1
ATOM 645 O O . GLU A 1 83 ? -5.632 0.652 -2.153 1.00 84.31 83 GLU A O 1
ATOM 650 N N . TRP A 1 84 ? -4.930 -1.359 -2.881 1.00 81.31 84 TRP A N 1
ATOM 651 C CA . TRP A 1 84 ? -6.253 -1.980 -2.960 1.00 81.31 84 TRP A CA 1
ATOM 652 C C . TRP A 1 84 ? -6.516 -3.002 -1.851 1.00 81.31 84 TRP A C 1
ATOM 654 O O . TRP A 1 84 ? -7.646 -3.472 -1.705 1.00 81.31 84 TRP A O 1
ATOM 664 N N . GLY A 1 85 ? -5.516 -3.284 -1.014 1.00 78.00 85 GLY A N 1
ATOM 665 C CA . GLY A 1 85 ? -5.573 -4.341 -0.010 1.00 78.00 85 GLY A CA 1
ATOM 666 C C . GLY A 1 85 ? -5.293 -5.717 -0.617 1.00 78.00 85 GLY A C 1
ATOM 667 O O . GLY A 1 85 ? -5.514 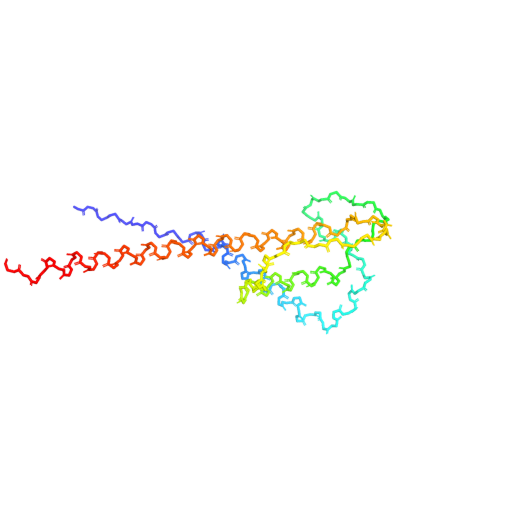-5.949 -1.803 1.00 78.00 85 GLY A O 1
ATOM 668 N N . VAL A 1 86 ? -4.852 -6.658 0.223 1.00 73.38 86 VAL A N 1
ATOM 669 C CA . VAL A 1 86 ? -4.640 -8.054 -0.188 1.00 73.38 86 VAL A CA 1
ATOM 670 C C . VAL A 1 86 ? -5.994 -8.688 -0.528 1.00 73.38 86 VAL A C 1
ATOM 672 O O . VAL A 1 86 ? -6.758 -9.065 0.369 1.00 73.38 86 VAL A O 1
ATOM 675 N N . VAL A 1 87 ? -6.309 -8.828 -1.816 1.00 58.12 87 VAL A N 1
ATOM 676 C CA . VAL A 1 87 ? -7.449 -9.631 -2.280 1.00 58.12 87 VAL A CA 1
ATOM 677 C C . VAL A 1 87 ? -6.995 -11.084 -2.305 1.00 58.12 87 VAL A C 1
ATOM 679 O O . VAL A 1 87 ? -6.586 -11.601 -3.339 1.00 58.12 87 VAL A O 1
ATOM 682 N N . GLN A 1 88 ? -7.039 -11.762 -1.155 1.00 55.62 88 GLN A N 1
ATOM 683 C CA . GLN A 1 88 ? -6.882 -13.215 -1.176 1.00 55.62 88 GLN A CA 1
ATOM 684 C C . GLN A 1 88 ? -8.100 -13.808 -1.901 1.00 55.62 88 GLN A C 1
ATOM 686 O O . GLN A 1 88 ? -9.230 -13.583 -1.447 1.00 55.62 88 GLN A O 1
ATOM 691 N N . PRO A 1 89 ? -7.930 -14.569 -3.000 1.00 42.97 89 PRO A N 1
ATOM 692 C CA . PRO A 1 89 ? -8.987 -15.474 -3.421 1.00 42.97 89 PRO A CA 1
ATOM 693 C C . PRO A 1 89 ? -9.295 -16.396 -2.231 1.00 42.97 89 PRO A C 1
ATOM 695 O O . PRO A 1 89 ? -8.368 -16.762 -1.504 1.00 42.97 89 PRO A O 1
ATOM 698 N N . PRO A 1 90 ? -10.569 -16.734 -1.967 1.00 37.28 90 PRO A N 1
ATOM 699 C CA . PRO A 1 90 ? -10.912 -17.583 -0.837 1.00 37.28 90 PRO A CA 1
ATOM 700 C C . PRO A 1 90 ? -10.153 -18.902 -0.979 1.00 37.28 90 PRO A C 1
ATOM 702 O O . PRO A 1 90 ? -10.453 -19.707 -1.860 1.00 37.28 90 PRO A O 1
ATOM 705 N N . ALA A 1 91 ? -9.140 -19.091 -0.133 1.00 47.00 91 ALA A N 1
ATOM 706 C CA . ALA A 1 91 ? -8.426 -20.343 0.008 1.00 47.00 91 ALA A CA 1
ATOM 707 C C . ALA A 1 91 ? -9.416 -21.355 0.590 1.00 47.00 91 ALA A C 1
ATOM 709 O O . ALA A 1 91 ? -9.618 -21.437 1.800 1.00 47.00 91 ALA A O 1
ATOM 710 N N . GLY A 1 92 ? -10.115 -22.047 -0.308 1.00 39.81 92 GLY A N 1
ATOM 711 C CA . GLY A 1 92 ? -10.957 -23.178 0.021 1.00 39.81 92 GLY A CA 1
ATOM 712 C C . GLY A 1 92 ? -10.084 -24.303 0.553 1.00 39.81 92 GLY A C 1
ATOM 713 O O . GLY A 1 92 ? -9.219 -24.824 -0.150 1.00 39.81 92 GLY A O 1
ATOM 714 N N . GLU A 1 93 ? -10.326 -24.667 1.804 1.00 44.91 93 GLU A N 1
ATOM 715 C CA . GLU A 1 93 ? -10.066 -26.006 2.308 1.00 44.91 93 GLU A CA 1
ATOM 716 C C . GLU A 1 93 ? -10.690 -27.021 1.338 1.00 44.91 93 GLU A C 1
ATOM 718 O O . GLU A 1 93 ? -11.862 -26.888 1.007 1.00 44.91 93 GLU A O 1
ATOM 723 N N . GLU A 1 94 ? -9.914 -27.996 0.862 1.00 41.22 94 GLU A N 1
ATOM 724 C CA . GLU A 1 94 ? -10.297 -29.413 0.761 1.00 41.22 94 GLU A CA 1
ATOM 725 C C . GLU A 1 94 ? -9.097 -30.220 0.249 1.00 41.22 94 GLU A C 1
ATOM 727 O O . GLU A 1 94 ? -8.612 -30.087 -0.876 1.00 41.22 94 GLU A O 1
ATOM 732 N N . ALA A 1 95 ? -8.594 -31.069 1.137 1.00 44.25 95 ALA A N 1
ATOM 733 C CA . ALA A 1 95 ? -7.526 -32.004 0.878 1.00 44.25 95 ALA A CA 1
ATOM 734 C C . ALA A 1 95 ? -8.044 -33.279 0.185 1.00 44.25 95 ALA A C 1
ATOM 736 O O . ALA A 1 95 ? -9.080 -33.829 0.546 1.00 44.25 95 ALA A O 1
ATOM 737 N N . THR A 1 96 ? -7.153 -33.883 -0.608 1.00 38.12 96 THR A N 1
ATOM 738 C CA . THR A 1 96 ? -7.034 -35.335 -0.875 1.00 38.12 96 THR A CA 1
ATOM 739 C C . THR A 1 96 ? -7.891 -35.946 -2.000 1.00 38.12 96 THR A C 1
ATOM 741 O O . THR A 1 96 ? -9.050 -36.293 -1.801 1.00 38.12 96 THR A O 1
ATOM 744 N N . ARG A 1 97 ? -7.239 -36.328 -3.117 1.00 43.44 97 ARG A N 1
ATOM 745 C CA . ARG A 1 97 ? -6.979 -37.750 -3.474 1.00 43.44 97 ARG A CA 1
ATOM 746 C C . ARG A 1 97 ? -6.134 -37.918 -4.755 1.00 43.44 97 ARG A C 1
ATOM 748 O O . ARG A 1 97 ? -6.571 -37.629 -5.857 1.00 43.44 97 ARG A O 1
ATOM 755 N N . LYS A 1 98 ? -4.933 -38.467 -4.528 1.00 45.78 98 LYS A N 1
ATOM 756 C CA . LYS A 1 98 ? -4.094 -39.376 -5.338 1.00 45.78 98 LYS A CA 1
ATOM 757 C C . LYS A 1 98 ? -4.335 -39.475 -6.857 1.00 45.78 98 LYS A C 1
ATOM 759 O O . LYS A 1 98 ? -5.325 -40.060 -7.291 1.00 45.78 98 LYS A O 1
ATOM 764 N N . LYS A 1 99 ? -3.284 -39.178 -7.629 1.00 39.03 99 LYS A N 1
ATOM 765 C CA . LYS A 1 99 ? -2.909 -39.972 -8.809 1.00 39.03 99 LYS A CA 1
ATOM 766 C C . LYS A 1 99 ? -1.394 -39.933 -9.017 1.00 39.03 99 LYS A C 1
ATOM 768 O O . LYS A 1 99 ? -0.837 -38.885 -9.315 1.00 39.03 99 LYS A O 1
ATOM 773 N N . ASP A 1 100 ? -0.765 -41.092 -8.836 1.00 41.50 100 ASP A N 1
ATOM 774 C CA . ASP A 1 100 ? 0.595 -41.412 -9.266 1.00 41.50 100 ASP A CA 1
ATOM 775 C C . ASP A 1 100 ? 0.880 -40.909 -10.687 1.00 41.50 100 ASP A C 1
ATOM 777 O O . ASP A 1 100 ? 0.120 -41.228 -11.608 1.00 41.50 100 ASP A O 1
ATOM 781 N N . LYS A 1 101 ? 2.004 -40.205 -10.870 1.00 47.62 101 LYS A N 1
ATOM 782 C CA . LYS A 1 101 ? 2.938 -40.398 -11.991 1.00 47.62 101 LYS A CA 1
ATOM 783 C C . LYS A 1 101 ? 4.219 -39.586 -11.778 1.00 47.62 101 LYS A C 1
ATOM 785 O O . LYS A 1 101 ? 4.175 -38.390 -11.528 1.00 47.62 101 LYS A O 1
ATOM 790 N N . LEU A 1 102 ? 5.339 -40.300 -11.875 1.00 44.69 102 LEU A N 1
ATOM 791 C CA . LEU A 1 102 ? 6.710 -39.815 -11.768 1.00 44.69 102 LEU A CA 1
ATOM 792 C C . LEU A 1 102 ? 7.009 -38.647 -12.717 1.00 44.69 102 LEU A C 1
ATOM 794 O O . LEU A 1 102 ? 6.654 -38.697 -13.894 1.00 44.69 102 LEU A O 1
ATOM 798 N N . GLY A 1 103 ? 7.771 -37.681 -12.212 1.00 33.81 103 GLY A N 1
ATOM 799 C CA . GLY A 1 103 ? 8.406 -36.619 -12.985 1.00 33.81 103 GLY A CA 1
ATOM 800 C C . GLY A 1 103 ? 9.273 -35.766 -12.069 1.00 33.81 103 GLY A C 1
ATOM 801 O O . GLY A 1 103 ? 8.835 -34.717 -11.619 1.00 33.81 103 GLY A O 1
ATOM 802 N N . GLY A 1 104 ? 10.461 -36.269 -11.725 1.00 37.62 104 GLY A N 1
ATOM 803 C CA . GLY A 1 104 ? 11.453 -35.514 -10.967 1.00 37.62 104 GLY A CA 1
ATOM 804 C C . GLY A 1 104 ? 12.088 -34.431 -11.836 1.00 37.62 104 GLY A C 1
ATOM 805 O O . GLY A 1 104 ? 12.660 -34.735 -12.881 1.00 37.62 104 GLY A O 1
ATOM 806 N N . GLY A 1 105 ? 11.997 -33.191 -11.376 1.00 32.34 105 GLY A N 1
ATOM 807 C CA . GLY A 1 105 ? 12.864 -32.083 -11.759 1.00 32.34 105 GLY A CA 1
ATOM 808 C C . GLY A 1 105 ? 13.253 -31.343 -10.477 1.00 32.34 105 GLY A C 1
ATOM 809 O O . GLY A 1 105 ? 12.423 -31.299 -9.564 1.00 32.34 105 GLY A O 1
ATOM 810 N N . PRO A 1 106 ? 14.490 -30.836 -10.346 1.00 41.19 106 PRO A N 1
ATOM 811 C CA . PRO A 1 106 ? 14.867 -30.041 -9.188 1.00 41.19 106 PRO A CA 1
ATOM 812 C C . PRO A 1 106 ? 14.090 -28.723 -9.246 1.00 41.19 106 PRO A C 1
ATOM 814 O O . PRO A 1 106 ? 14.367 -27.855 -10.067 1.00 41.19 106 PRO A O 1
ATOM 817 N N . ALA A 1 107 ? 13.050 -28.648 -8.422 1.00 48.88 107 ALA A N 1
ATOM 818 C CA . ALA A 1 107 ? 12.591 -27.402 -7.846 1.00 48.88 107 ALA A CA 1
ATOM 819 C C . ALA A 1 107 ? 13.627 -27.033 -6.794 1.00 48.88 107 ALA A C 1
ATOM 821 O O . ALA A 1 10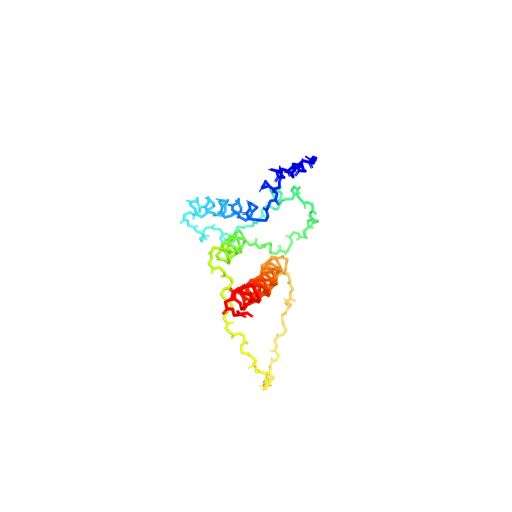7 ? 13.872 -27.865 -5.934 1.00 48.88 107 ALA A O 1
ATOM 822 N N . GLU A 1 108 ? 14.273 -25.894 -6.963 1.00 49.16 108 GLU A N 1
ATOM 823 C CA . GLU A 1 108 ? 14.743 -24.968 -5.932 1.00 49.16 108 GLU A CA 1
ATOM 824 C C . GLU A 1 108 ? 15.225 -23.726 -6.719 1.00 49.16 108 GLU A C 1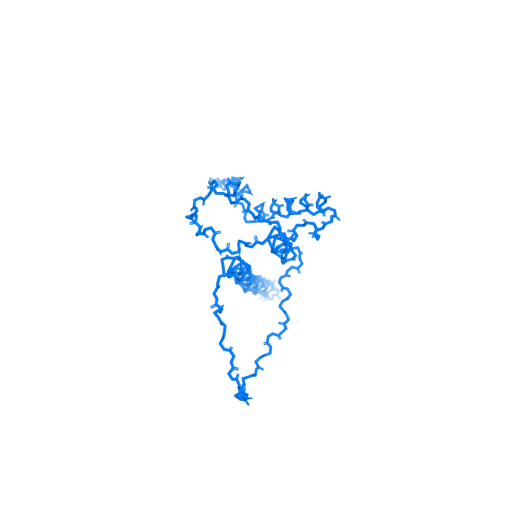
ATOM 826 O O . GLU A 1 108 ? 15.646 -23.860 -7.871 1.00 49.16 108 GLU A O 1
ATOM 831 N N . GLU A 1 109 ? 15.211 -22.544 -6.105 1.00 45.38 109 GLU A N 1
ATOM 832 C CA . GLU A 1 109 ? 15.890 -21.312 -6.579 1.00 45.38 109 GLU A CA 1
ATOM 833 C C . GLU A 1 109 ? 15.061 -20.320 -7.437 1.00 45.38 109 GLU A C 1
ATOM 835 O O . GLU A 1 109 ? 15.546 -19.716 -8.390 1.00 45.38 109 GLU A O 1
ATOM 840 N N . GLY A 1 110 ? 13.810 -20.078 -7.027 1.00 44.34 110 GLY A N 1
ATOM 841 C CA . GLY A 1 110 ? 13.095 -18.789 -7.193 1.00 44.34 110 GLY A CA 1
ATOM 842 C C . GLY A 1 110 ? 12.688 -18.163 -5.844 1.00 44.34 110 GLY A C 1
ATOM 843 O O . GLY A 1 110 ? 11.941 -17.191 -5.771 1.00 44.34 110 GLY A O 1
ATOM 844 N N . GLU A 1 111 ? 13.170 -18.754 -4.751 1.00 47.78 111 GLU A N 1
ATOM 845 C CA . GLU A 1 111 ? 12.554 -18.669 -3.425 1.00 47.78 111 GLU A CA 1
ATOM 846 C C . GLU A 1 111 ? 12.752 -17.321 -2.729 1.00 47.78 111 GLU A C 1
ATOM 848 O O . GLU A 1 111 ? 11.907 -16.924 -1.939 1.00 47.78 111 GLU A O 1
ATOM 853 N N . GLY A 1 112 ? 13.829 -16.585 -3.021 1.00 52.00 112 GLY A N 1
ATOM 854 C CA . GLY A 1 112 ? 14.154 -15.350 -2.296 1.00 52.00 112 GLY A CA 1
ATOM 855 C C . GLY A 1 112 ? 13.225 -14.166 -2.591 1.00 52.00 112 GLY A C 1
ATOM 856 O O . GLY A 1 112 ? 13.010 -13.324 -1.724 1.00 52.00 112 GLY A O 1
ATOM 857 N N . GLU A 1 113 ? 12.664 -14.089 -3.797 1.00 55.09 113 GLU A N 1
ATOM 858 C CA . GLU A 1 113 ? 11.750 -13.010 -4.204 1.00 55.09 113 GLU A CA 1
ATOM 859 C C . GLU A 1 113 ? 10.294 -13.325 -3.890 1.00 55.09 113 GLU A C 1
ATOM 861 O O . GLU A 1 113 ? 9.570 -12.462 -3.386 1.00 55.09 113 GLU A O 1
ATOM 866 N N . GLU A 1 114 ? 9.878 -14.566 -4.150 1.00 59.03 114 GLU A N 1
ATOM 867 C CA . GLU A 1 114 ? 8.560 -15.065 -3.759 1.00 59.03 114 GLU A CA 1
ATOM 868 C C . GLU A 1 114 ? 8.392 -15.012 -2.228 1.00 59.03 114 GLU A C 1
ATOM 870 O O . GLU A 1 114 ? 7.315 -14.666 -1.734 1.00 59.03 114 GLU A O 1
ATOM 875 N N . ASP A 1 115 ? 9.472 -15.228 -1.461 1.00 79.12 115 ASP A N 1
ATOM 876 C CA . ASP A 1 115 ? 9.477 -15.066 -0.001 1.00 79.12 115 ASP A CA 1
ATOM 877 C C . ASP A 1 115 ? 9.147 -13.628 0.432 1.00 79.12 115 ASP A C 1
ATOM 879 O O . ASP A 1 115 ? 8.366 -13.431 1.365 1.00 79.12 115 ASP A O 1
ATOM 883 N N . LEU A 1 116 ? 9.641 -12.602 -0.275 1.00 83.06 116 LEU A N 1
ATOM 884 C CA . LEU A 1 116 ? 9.344 -11.204 0.068 1.00 83.06 116 LEU A CA 1
ATOM 885 C C . LEU A 1 116 ? 7.864 -10.861 -0.125 1.00 83.06 116 LEU A C 1
ATOM 887 O O . LEU A 1 116 ? 7.274 -10.183 0.723 1.00 83.06 116 LEU A O 1
ATOM 891 N N . GLU A 1 117 ? 7.249 -11.334 -1.209 1.00 83.56 117 GLU A N 1
ATOM 892 C CA . GLU A 1 117 ? 5.813 -11.157 -1.447 1.00 83.56 117 GLU A CA 1
ATOM 893 C C . GLU A 1 117 ? 4.989 -11.849 -0.356 1.00 83.56 117 GLU A C 1
ATOM 895 O O . GLU A 1 117 ? 4.124 -11.242 0.288 1.00 83.56 117 GLU A O 1
ATOM 900 N N . GLN A 1 118 ? 5.296 -13.121 -0.096 1.00 85.00 118 GLN A N 1
ATOM 901 C CA . GLN A 1 118 ? 4.588 -13.944 0.877 1.00 85.00 118 GLN A CA 1
ATOM 902 C C . GLN A 1 118 ? 4.718 -13.367 2.297 1.00 85.00 118 GLN A C 1
ATOM 904 O O . GLN A 1 118 ? 3.728 -13.275 3.035 1.00 85.00 118 GLN A O 1
ATOM 909 N N . GLN A 1 119 ? 5.919 -12.920 2.670 1.00 88.75 119 GLN A N 1
ATOM 910 C CA . GLN A 1 119 ? 6.205 -12.268 3.944 1.00 88.75 119 GLN A CA 1
ATOM 911 C C . GLN A 1 119 ? 5.445 -10.944 4.071 1.00 88.75 119 GLN A C 1
ATOM 913 O O . GLN A 1 119 ? 4.843 -10.667 5.119 1.00 88.75 119 GLN A O 1
ATOM 918 N N . PHE A 1 120 ? 5.415 -10.137 3.009 1.00 87.69 120 PHE A N 1
ATOM 919 C CA . PHE A 1 120 ? 4.670 -8.884 2.992 1.00 87.69 120 PHE A CA 1
ATOM 920 C C . PHE A 1 120 ? 3.168 -9.123 3.197 1.00 87.69 120 PHE A C 1
ATOM 922 O O . PHE A 1 120 ? 2.554 -8.498 4.071 1.00 87.69 120 PHE A O 1
ATOM 929 N N . HIS A 1 121 ? 2.585 -10.088 2.482 1.00 88.25 121 HIS A N 1
ATOM 930 C CA . HIS A 1 121 ? 1.187 -10.496 2.642 1.00 88.25 121 HIS A CA 1
ATOM 931 C C . HIS A 1 121 ? 0.867 -10.955 4.061 1.00 88.25 121 HIS A C 1
ATOM 933 O O . HIS A 1 121 ? -0.152 -10.557 4.646 1.00 88.25 121 HIS A O 1
ATOM 939 N N . TYR A 1 122 ? 1.736 -11.779 4.640 1.00 89.75 122 TYR A N 1
ATOM 940 C CA . TYR A 1 122 ? 1.570 -12.267 6.001 1.00 89.75 122 TYR A CA 1
ATOM 941 C C . TYR A 1 122 ? 1.552 -11.113 7.013 1.00 89.75 122 TYR A C 1
ATOM 943 O O . TYR A 1 122 ? 0.649 -11.015 7.849 1.00 89.75 122 TYR A O 1
ATOM 951 N N . HIS A 1 123 ? 2.501 -10.182 6.918 1.00 91.00 123 HIS A N 1
ATOM 952 C CA . HIS A 1 123 ? 2.565 -9.048 7.837 1.00 91.00 123 HIS A CA 1
ATOM 953 C C . HIS A 1 123 ? 1.408 -8.068 7.659 1.00 91.00 123 HIS A C 1
ATOM 955 O O . HIS A 1 123 ? 0.835 -7.614 8.657 1.00 91.00 123 HIS A O 1
ATOM 961 N N . LEU A 1 124 ? 1.027 -7.765 6.417 1.00 89.44 124 LEU A N 1
ATOM 962 C CA . LEU A 1 124 ? -0.066 -6.844 6.135 1.00 89.44 124 LEU A CA 1
ATOM 963 C C . LEU A 1 124 ? -1.396 -7.418 6.640 1.00 89.44 124 LEU A C 1
ATOM 965 O O . LEU A 1 124 ? -2.102 -6.759 7.408 1.00 89.44 124 LEU A O 1
ATOM 969 N N . SER A 1 125 ? -1.702 -8.678 6.323 1.00 87.94 125 SER A N 1
ATOM 970 C CA . SER A 1 125 ? -2.912 -9.353 6.816 1.00 87.94 125 SER A CA 1
ATOM 971 C C . SER A 1 125 ? -2.952 -9.452 8.349 1.00 87.94 125 SER A C 1
ATOM 973 O O . SER A 1 125 ? -3.989 -9.177 8.969 1.00 87.94 125 SER A O 1
ATOM 975 N N . GLY A 1 126 ? -1.816 -9.750 8.989 1.00 90.19 126 GLY A N 1
ATOM 976 C CA . GLY A 1 126 ? -1.677 -9.757 10.445 1.00 90.19 126 GLY A CA 1
ATOM 977 C C . GLY A 1 126 ? -1.978 -8.393 11.069 1.00 90.19 126 GLY A C 1
ATOM 978 O O . GLY A 1 126 ? -2.780 -8.297 12.007 1.00 90.19 126 GLY A O 1
ATOM 979 N N . LEU A 1 127 ? -1.405 -7.322 10.516 1.00 91.81 127 LEU A N 1
ATOM 980 C CA . LEU A 1 127 ? -1.655 -5.953 10.966 1.00 91.81 127 LEU A CA 1
ATOM 981 C C . LEU A 1 127 ? -3.132 -5.569 10.803 1.00 91.81 127 LEU A C 1
ATOM 983 O O . LEU A 1 127 ? -3.742 -5.074 11.755 1.00 91.81 127 LEU A O 1
ATOM 987 N N . HIS A 1 128 ? -3.737 -5.860 9.647 1.00 88.19 128 HIS A N 1
ATOM 988 C CA . HIS A 1 128 ? -5.164 -5.633 9.397 1.00 88.19 128 HIS A CA 1
ATOM 989 C C . HIS A 1 128 ? -6.053 -6.353 10.422 1.00 88.19 128 HIS A C 1
ATOM 991 O O . HIS A 1 128 ? -7.005 -5.765 10.949 1.00 88.19 128 HIS A O 1
ATOM 997 N N . SER A 1 129 ? -5.730 -7.604 10.758 1.00 91.00 129 SER A N 1
ATOM 998 C CA . SER A 1 129 ? -6.459 -8.395 11.757 1.00 91.00 129 SER A CA 1
ATOM 999 C C . SER A 1 129 ? -6.382 -7.771 13.152 1.00 91.00 129 SER A C 1
ATOM 1001 O O . SER A 1 129 ? -7.405 -7.606 13.829 1.00 91.00 129 SER A O 1
ATOM 1003 N N . VAL A 1 130 ? -5.184 -7.366 13.583 1.00 96.19 130 VAL A N 1
ATOM 1004 C CA . VAL A 1 130 ? -4.972 -6.727 14.891 1.00 96.19 130 VAL A CA 1
ATOM 1005 C C . VAL A 1 130 ? -5.708 -5.392 14.973 1.00 96.19 130 VAL A C 1
ATOM 1007 O O . VAL A 1 130 ? -6.461 -5.173 15.926 1.00 96.19 130 VAL A O 1
ATOM 1010 N N . LEU A 1 131 ? -5.557 -4.528 13.966 1.00 93.81 131 LEU A N 1
ATOM 1011 C CA . LEU A 1 131 ? -6.240 -3.234 13.914 1.00 93.81 131 LEU A CA 1
ATOM 1012 C C . LEU A 1 131 ? -7.761 -3.406 13.935 1.00 93.81 131 LEU A C 1
ATOM 1014 O O . LEU A 1 131 ? -8.438 -2.736 14.710 1.00 93.81 131 LEU A O 1
ATOM 1018 N N . SER A 1 132 ? -8.303 -4.367 13.186 1.00 94.19 132 SER A N 1
ATOM 1019 C CA . SER A 1 132 ? -9.740 -4.667 13.188 1.00 94.19 132 SER A CA 1
ATOM 1020 C C . SER A 1 132 ? -10.253 -5.054 14.579 1.00 94.19 132 SER A C 1
ATOM 1022 O O . SER A 1 132 ? -11.294 -4.562 15.027 1.00 94.19 132 SER A O 1
ATOM 1024 N N . LYS A 1 133 ? -9.515 -5.907 15.303 1.00 96.38 133 LYS A N 1
ATOM 1025 C CA . LYS A 1 133 ? -9.858 -6.307 16.679 1.00 96.38 133 LYS A CA 1
ATOM 1026 C C . LYS A 1 133 ? -9.799 -5.120 17.642 1.00 96.38 133 LYS A C 1
ATOM 1028 O O . LYS A 1 133 ? -10.701 -4.965 18.467 1.00 96.38 133 LYS A O 1
ATOM 1033 N N . LEU A 1 134 ? -8.765 -4.286 17.543 1.00 97.62 134 LEU A N 1
ATOM 1034 C CA . LEU A 1 134 ? -8.606 -3.098 18.386 1.00 97.62 134 LEU A CA 1
ATOM 1035 C C . LEU A 1 134 ? -9.711 -2.068 18.129 1.00 97.62 134 LEU A C 1
ATOM 1037 O O . LEU A 1 134 ? -10.316 -1.590 19.086 1.00 97.62 134 LEU A O 1
ATOM 1041 N N . THR A 1 135 ? -10.051 -1.801 16.868 1.00 96.94 135 THR A N 1
ATOM 1042 C CA . THR A 1 135 ? -11.152 -0.904 16.486 1.00 96.94 135 THR A CA 1
ATOM 1043 C C . THR A 1 135 ? -12.489 -1.386 17.044 1.00 96.94 135 THR A C 1
ATOM 1045 O O . THR A 1 135 ? -13.238 -0.601 17.623 1.00 96.94 135 THR A O 1
ATOM 1048 N N . ARG A 1 136 ? -12.781 -2.694 16.968 1.00 97.19 136 ARG A N 1
ATOM 1049 C CA . ARG A 1 136 ? -13.984 -3.270 17.596 1.00 97.19 136 ARG A CA 1
ATOM 1050 C C . ARG A 1 136 ? -13.997 -3.043 19.107 1.00 97.19 136 ARG A C 1
ATOM 1052 O O . ARG A 1 136 ? -15.010 -2.593 19.635 1.00 97.19 136 ARG A O 1
ATOM 1059 N N . LYS A 1 137 ? -12.884 -3.312 19.800 1.00 97.62 137 LYS A N 1
ATOM 1060 C CA . LYS A 1 137 ? -12.768 -3.075 21.250 1.00 97.62 137 LYS A CA 1
ATOM 1061 C C . LYS A 1 137 ? -12.986 -1.602 21.605 1.00 97.62 137 LYS A C 1
ATOM 1063 O O . LYS A 1 137 ? -13.734 -1.321 22.536 1.00 97.62 137 LYS A O 1
ATOM 1068 N N . ALA A 1 138 ? -12.390 -0.679 20.851 1.00 97.69 138 ALA A N 1
ATOM 1069 C CA . ALA A 1 138 ? -12.573 0.757 21.046 1.00 97.69 138 ALA A CA 1
ATOM 1070 C C . ALA A 1 138 ? -14.047 1.164 20.890 1.00 97.69 138 ALA A C 1
ATOM 1072 O O . ALA A 1 138 ? -14.598 1.817 21.773 1.00 97.69 138 ALA A O 1
ATOM 1073 N N . ASN A 1 139 ? -14.718 0.690 19.837 1.00 96.25 139 ASN A N 1
ATOM 1074 C CA . ASN A 1 139 ? -16.139 0.960 19.611 1.00 96.25 139 ASN A CA 1
ATOM 1075 C C . ASN A 1 139 ? -17.027 0.402 20.732 1.00 96.25 139 ASN A C 1
ATOM 1077 O O . ASN A 1 139 ? -17.943 1.087 21.187 1.00 96.25 139 ASN A O 1
ATOM 1081 N N . VAL A 1 140 ? -16.750 -0.816 21.213 1.00 97.00 140 VAL A N 1
ATOM 1082 C CA . VAL A 1 140 ? -17.467 -1.400 22.359 1.00 97.00 140 VAL A CA 1
ATOM 1083 C C . VAL A 1 140 ? -17.295 -0.529 23.600 1.00 97.00 140 VAL A C 1
ATOM 1085 O O . VAL A 1 140 ? -18.289 -0.206 24.244 1.00 97.00 140 VAL A O 1
ATOM 1088 N N . LEU A 1 141 ? -16.070 -0.099 23.914 1.00 96.31 141 LEU A N 1
ATOM 1089 C CA . LEU A 1 141 ? -15.801 0.786 25.051 1.00 96.31 141 LEU A CA 1
ATOM 1090 C C . LEU A 1 141 ? -16.553 2.116 24.931 1.00 96.31 141 LEU A C 1
ATOM 1092 O O . LEU A 1 141 ? -17.214 2.526 25.882 1.00 96.31 141 LEU A O 1
ATOM 1096 N N . THR A 1 142 ? -16.514 2.763 23.763 1.00 94.62 142 THR A N 1
ATOM 1097 C CA . THR A 1 142 ? -17.255 4.008 23.511 1.00 94.62 142 THR A CA 1
ATOM 1098 C C . THR A 1 142 ? -18.761 3.814 23.673 1.00 94.62 142 THR A C 1
ATOM 1100 O O . THR A 1 142 ? -19.425 4.651 24.282 1.00 94.62 142 THR A O 1
ATOM 1103 N N . ASN A 1 143 ? -19.313 2.708 23.173 1.00 94.44 143 ASN A N 1
ATOM 1104 C CA . ASN A 1 143 ? -20.738 2.410 23.299 1.00 94.44 143 ASN A CA 1
ATOM 1105 C C . ASN A 1 143 ? -21.138 2.130 24.751 1.00 94.44 143 ASN A C 1
ATOM 1107 O O . ASN A 1 143 ? -22.156 2.645 25.204 1.00 94.44 143 ASN A O 1
ATOM 1111 N N . ARG A 1 144 ? -20.323 1.376 25.498 1.00 93.50 144 ARG A N 1
ATOM 1112 C CA . ARG A 1 144 ? -20.549 1.128 26.929 1.00 93.50 144 ARG A CA 1
ATOM 1113 C C . ARG A 1 144 ? -20.492 2.424 27.725 1.00 93.50 144 ARG A C 1
ATOM 1115 O O . ARG A 1 144 ? -21.408 2.689 28.486 1.00 93.50 144 ARG A O 1
ATOM 1122 N N . TYR A 1 145 ? -19.502 3.280 27.483 1.00 93.50 145 TYR A N 1
ATOM 1123 C CA . TYR A 1 145 ? -19.426 4.593 28.128 1.00 93.50 145 TYR A CA 1
ATOM 1124 C C . TYR A 1 145 ? -20.679 5.441 27.863 1.00 93.50 145 TYR A C 1
ATOM 1126 O O . TYR A 1 145 ? -21.258 5.991 28.795 1.00 93.50 145 TYR A O 1
ATOM 1134 N N . LYS A 1 146 ? -21.146 5.501 26.607 1.00 91.06 146 LYS A N 1
ATOM 1135 C CA . LYS A 1 146 ? -22.387 6.208 26.250 1.00 91.06 146 LYS A CA 1
ATOM 1136 C C . LYS A 1 146 ? -23.614 5.646 26.970 1.00 91.06 146 LYS A C 1
ATOM 1138 O O . LYS A 1 146 ? -24.476 6.424 27.356 1.00 91.06 146 LYS A O 1
ATOM 1143 N N . GLN A 1 147 ? -23.699 4.328 27.145 1.00 88.88 147 GLN A N 1
ATOM 1144 C CA . GLN A 1 147 ? -24.784 3.693 27.898 1.00 88.88 147 GLN A CA 1
ATOM 1145 C C . GLN A 1 147 ? -24.714 4.054 29.385 1.00 88.88 147 GLN A C 1
ATOM 1147 O O . GLN A 1 147 ? -25.711 4.495 29.935 1.00 88.88 147 GLN A O 1
ATOM 1152 N N . GLU A 1 148 ? -23.550 3.946 30.022 1.00 85.94 148 GLU A N 1
ATOM 1153 C CA . GLU A 1 148 ? -23.397 4.228 31.458 1.00 85.94 148 GLU A CA 1
ATOM 1154 C C . GLU A 1 148 ? -23.669 5.706 31.786 1.00 85.94 148 GLU A C 1
ATOM 1156 O O . GLU A 1 148 ? -24.410 6.012 32.717 1.00 85.94 148 GLU A O 1
ATOM 1161 N N . ILE A 1 149 ? -23.137 6.637 30.988 1.00 82.81 149 ILE A N 1
ATOM 1162 C CA . ILE A 1 149 ? -23.318 8.088 31.186 1.00 82.81 149 ILE A CA 1
ATOM 1163 C C . ILE A 1 149 ? -24.711 8.548 30.713 1.00 82.81 149 ILE A C 1
ATOM 1165 O O . ILE A 1 149 ? -25.283 9.482 31.267 1.00 82.81 149 ILE A O 1
ATOM 1169 N N . GLY A 1 150 ? -25.275 7.894 29.692 1.00 62.53 150 GLY A N 1
ATOM 1170 C CA . GLY A 1 150 ? -26.611 8.189 29.166 1.00 62.53 150 GLY A CA 1
ATOM 1171 C C . GLY A 1 150 ? -27.754 7.631 30.020 1.00 62.53 150 GLY A C 1
ATOM 1172 O O . GLY A 1 150 ? -28.825 8.226 30.048 1.00 62.53 150 GLY A O 1
ATOM 1173 N N . VAL A 1 151 ? -27.537 6.528 30.747 1.00 56.00 151 VAL A N 1
ATOM 1174 C CA . VAL A 1 151 ? -28.533 5.915 31.650 1.00 56.00 151 VAL A CA 1
ATOM 1175 C C . VAL A 1 151 ? -28.498 6.543 33.049 1.00 56.00 151 VAL A C 1
ATOM 1177 O O . VAL A 1 151 ? -29.535 6.627 33.697 1.00 56.00 151 VAL A O 1
ATOM 1180 N N . SER A 1 152 ? -27.357 7.069 33.504 1.00 53.78 152 SER A N 1
ATOM 1181 C CA . SER A 1 152 ? -27.237 7.698 34.833 1.00 53.78 152 SER A CA 1
ATOM 1182 C C . SER A 1 152 ? -27.696 9.163 34.909 1.00 53.78 152 SER A C 1
ATOM 1184 O O . SER A 1 152 ? -27.688 9.740 35.993 1.00 53.78 152 SER A O 1
ATOM 1186 N N . SER A 1 153 ? -28.134 9.776 33.801 1.00 55.88 153 SER A N 1
ATOM 1187 C CA . SER A 1 153 ? -28.545 11.190 33.797 1.00 55.88 153 SER A CA 1
ATOM 1188 C C . SER A 1 153 ? -30.061 11.433 33.745 1.00 55.88 153 SER A C 1
ATOM 1190 O O . SER A 1 153 ? -30.464 12.584 33.910 1.00 55.88 153 SER A O 1
ATOM 1192 N N . TRP A 1 154 ? -30.911 10.432 33.486 1.00 56.59 154 TRP A N 1
ATOM 1193 C CA . TRP A 1 154 ? -32.334 10.646 33.141 1.00 56.59 154 TRP A CA 1
ATOM 1194 C C . TRP A 1 154 ? -33.326 9.867 34.026 1.00 56.59 154 TRP A C 1
ATOM 1196 O O . TRP A 1 154 ? -34.341 9.369 33.542 1.00 56.59 154 TRP A O 1
ATOM 1206 N N . GLY A 1 155 ? -33.078 9.765 35.333 1.00 54.72 155 GLY A N 1
ATOM 1207 C CA . GLY A 1 155 ? -34.034 9.076 36.202 1.00 54.72 155 GLY A CA 1
ATOM 1208 C C . GLY A 1 155 ? -33.811 9.246 37.697 1.00 54.72 155 GLY A C 1
ATOM 1209 O O . GLY A 1 155 ? -33.270 8.339 38.311 1.00 54.72 155 GLY A O 1
ATOM 1210 N N . GLN A 1 156 ? -34.327 10.373 38.204 1.00 41.97 156 GLN A N 1
ATOM 1211 C CA . GLN A 1 156 ? -35.087 10.518 39.458 1.00 41.97 156 GLN A CA 1
ATOM 1212 C C . GLN A 1 156 ? -34.373 10.391 40.811 1.00 41.97 156 GLN A C 1
ATOM 1214 O O . GLN A 1 156 ? -33.924 9.289 41.183 1.00 41.97 156 GLN A O 1
#

pLDDT: mean 72.06, std 21.47, range [32.34, 97.69]